Protein AF-A0A1G2WD86-F1 (afdb_monomer_lite)

Radius of gyration: 29.24 Å; chains: 1; bounding box: 60×51×80 Å

pLDDT: mean 79.03, std 11.15, range [39.75, 96.56]

Foldseek 3Di:
DDDDDDDDDPVVVVVLQVVQVVQVGNVSVVVVVVPVVCDPVPPDPDDDDPPDDDDDDDDDPVRQVVLCVLCVVLVHDSVVSVVQLVCCVPPVDFDHRPVLVVLVVVLVVVVVVLVVLVVVLVVVVVVCVVVVDDDPVSVVVVVVSVVVNVVSVVSNVVSVVVSVVSSPDD

Structure (mmCIF, N/CA/C/O backbone):
data_AF-A0A1G2WD86-F1
#
_entry.id   AF-A0A1G2WD86-F1
#
loop_
_atom_site.group_PDB
_atom_site.id
_atom_site.type_symbol
_atom_site.label_atom_id
_atom_site.label_alt_id
_atom_site.label_comp_id
_atom_site.label_asym_id
_atom_site.label_entity_id
_atom_site.label_seq_id
_atom_site.pdbx_PDB_ins_code
_atom_site.Cartn_x
_atom_site.Cartn_y
_atom_site.Cartn_z
_atom_site.occupancy
_atom_site.B_iso_or_equiv
_atom_site.auth_seq_id
_atom_site.auth_comp_id
_atom_site.auth_asym_id
_atom_site.auth_atom_id
_atom_site.pdbx_PDB_model_num
ATOM 1 N N . MET A 1 1 ? 31.170 15.178 -8.018 1.00 55.28 1 MET A N 1
ATOM 2 C CA . MET A 1 1 ? 30.499 16.056 -9.007 1.00 55.28 1 MET A CA 1
ATOM 3 C C . MET A 1 1 ? 29.213 15.385 -9.466 1.00 55.28 1 MET A C 1
ATOM 5 O O . MET A 1 1 ? 29.258 14.202 -9.774 1.00 55.28 1 MET A O 1
ATOM 9 N N . ALA A 1 2 ? 28.084 16.097 -9.487 1.00 65.31 2 ALA A N 1
ATOM 10 C CA . ALA A 1 2 ? 26.829 15.572 -10.033 1.00 65.31 2 ALA A CA 1
ATOM 11 C C . ALA A 1 2 ? 26.858 15.594 -11.573 1.00 65.31 2 ALA A C 1
ATOM 13 O O . ALA A 1 2 ? 27.393 16.532 -12.167 1.00 65.31 2 ALA A O 1
ATOM 14 N N . ARG A 1 3 ? 26.292 14.567 -12.219 1.00 75.38 3 ARG A N 1
ATOM 15 C CA . ARG A 1 3 ? 26.194 14.465 -13.683 1.00 75.38 3 ARG A CA 1
ATOM 16 C C . ARG A 1 3 ? 24.744 14.656 -14.111 1.00 75.38 3 ARG A C 1
ATOM 18 O O . ARG A 1 3 ? 23.893 13.842 -13.773 1.00 75.38 3 ARG A O 1
ATOM 25 N N . PHE A 1 4 ? 24.493 15.692 -14.901 1.00 70.56 4 PHE A N 1
ATOM 26 C CA . PHE A 1 4 ? 23.205 15.936 -15.545 1.00 70.56 4 PHE A CA 1
ATOM 27 C C . PHE A 1 4 ? 23.300 15.535 -17.021 1.00 70.56 4 PHE A C 1
ATOM 29 O O . PHE A 1 4 ? 24.261 15.894 -17.699 1.00 70.56 4 PHE A O 1
ATOM 36 N N . SER A 1 5 ? 22.324 14.773 -17.518 1.00 81.50 5 SER A N 1
ATOM 37 C CA . SER A 1 5 ? 22.189 14.443 -18.942 1.00 81.50 5 SER A CA 1
ATOM 38 C C . SER A 1 5 ? 20.806 14.852 -19.424 1.00 81.50 5 SER A C 1
ATOM 40 O O . SER A 1 5 ? 19.809 14.418 -18.848 1.00 81.50 5 SER A O 1
ATOM 42 N N . VAL A 1 6 ? 20.751 15.653 -20.483 1.00 82.75 6 VAL A N 1
ATOM 43 C CA . VAL A 1 6 ? 19.510 16.143 -21.089 1.00 82.75 6 VAL A CA 1
ATOM 44 C C . VAL A 1 6 ? 19.519 15.758 -22.564 1.00 82.75 6 VAL A C 1
ATOM 46 O O . VAL A 1 6 ? 20.570 15.794 -23.202 1.00 82.75 6 VAL A O 1
ATOM 49 N N . ARG A 1 7 ? 18.359 15.361 -23.096 1.00 87.06 7 ARG A N 1
ATOM 50 C CA . ARG A 1 7 ? 18.154 15.192 -24.538 1.00 87.06 7 ARG A CA 1
ATOM 51 C C . ARG A 1 7 ? 17.452 16.428 -25.071 1.00 87.06 7 ARG A C 1
ATOM 53 O O . ARG A 1 7 ? 16.434 16.832 -24.516 1.00 87.06 7 ARG A O 1
ATOM 60 N N . ILE A 1 8 ? 18.001 16.995 -26.132 1.00 88.25 8 ILE A N 1
ATOM 61 C CA . ILE A 1 8 ? 17.428 18.127 -26.853 1.00 88.25 8 ILE A CA 1
ATOM 62 C C . ILE A 1 8 ? 17.380 17.789 -28.346 1.00 88.25 8 ILE A C 1
ATOM 64 O O . ILE A 1 8 ? 18.202 16.986 -28.788 1.00 88.25 8 ILE A O 1
ATOM 68 N N . PRO A 1 9 ? 16.435 18.361 -29.110 1.00 93.31 9 PRO A N 1
ATOM 69 C CA . PRO A 1 9 ? 16.414 18.222 -30.563 1.00 93.31 9 PRO A CA 1
ATOM 70 C C . PRO A 1 9 ? 17.714 18.726 -31.205 1.00 93.31 9 PRO A C 1
ATOM 72 O O . PRO A 1 9 ? 18.301 19.699 -30.724 1.00 93.31 9 PRO A O 1
ATOM 75 N N . ASP A 1 10 ? 18.127 18.109 -32.312 1.00 87.50 10 ASP A N 1
ATOM 76 C CA . ASP A 1 10 ? 19.411 18.395 -32.974 1.00 87.50 10 ASP A CA 1
ATOM 77 C C . ASP A 1 10 ? 19.534 19.854 -33.434 1.00 87.50 10 ASP A C 1
ATOM 79 O O . ASP A 1 10 ? 20.593 20.466 -33.311 1.00 87.50 10 ASP A O 1
ATOM 83 N N . GLU A 1 11 ? 18.431 20.459 -33.881 1.00 91.56 11 GLU A N 1
ATOM 84 C CA . GLU A 1 11 ? 18.387 21.875 -34.259 1.00 91.56 11 GLU A CA 1
ATOM 85 C C . GLU A 1 11 ? 18.701 22.799 -33.070 1.00 91.56 11 GLU A C 1
ATOM 87 O O . GLU A 1 11 ? 19.432 23.787 -33.192 1.00 91.56 11 GLU A O 1
ATOM 92 N N . LEU A 1 12 ? 18.195 22.452 -31.882 1.00 89.75 12 LEU A N 1
ATOM 93 C CA . LEU A 1 12 ? 18.477 23.198 -30.661 1.00 89.75 12 LEU A CA 1
ATOM 94 C C . LEU A 1 12 ? 19.925 22.984 -30.206 1.00 89.75 12 LEU A C 1
ATOM 96 O O . LEU A 1 12 ? 20.554 23.934 -29.740 1.00 89.75 12 LEU A O 1
ATOM 100 N N . ALA A 1 13 ? 20.466 21.775 -30.381 1.00 90.19 13 ALA A N 1
ATOM 101 C CA . ALA A 1 13 ? 21.875 21.498 -30.121 1.00 90.19 13 ALA A CA 1
ATOM 102 C C . ALA A 1 13 ? 22.782 22.347 -31.028 1.00 90.19 13 ALA A C 1
ATOM 104 O O . ALA A 1 13 ? 23.654 23.045 -30.520 1.00 90.19 13 ALA A O 1
ATOM 105 N N . ALA A 1 14 ? 22.508 22.404 -32.334 1.00 90.12 14 ALA A N 1
ATOM 106 C CA . ALA A 1 14 ? 23.294 23.196 -33.281 1.00 90.12 14 ALA A CA 1
ATOM 107 C C . ALA A 1 14 ? 23.311 24.696 -32.930 1.00 90.12 14 ALA A C 1
ATOM 109 O O . ALA A 1 14 ? 24.367 25.335 -32.926 1.00 90.12 14 ALA A O 1
ATOM 110 N N . ARG A 1 15 ? 22.153 25.261 -32.560 1.00 90.69 15 ARG A N 1
ATOM 111 C CA . ARG A 1 15 ? 22.060 26.652 -32.078 1.00 90.69 15 ARG A CA 1
ATOM 112 C C . ARG A 1 15 ? 22.837 26.869 -30.781 1.00 90.69 15 ARG A C 1
ATOM 114 O O . ARG A 1 15 ? 23.483 27.905 -30.615 1.00 90.69 15 ARG A O 1
ATOM 121 N N . PHE A 1 16 ? 22.774 25.905 -29.865 1.00 90.06 16 PHE A N 1
ATOM 122 C CA . PHE A 1 16 ? 23.516 25.955 -28.609 1.00 90.06 16 PHE A CA 1
ATOM 123 C C . PHE A 1 16 ? 25.029 25.926 -28.846 1.00 90.06 16 PHE A C 1
ATOM 125 O O . PHE A 1 16 ? 25.774 26.634 -28.174 1.00 90.06 16 PHE A O 1
ATOM 132 N N . ASP A 1 17 ? 25.483 25.170 -29.839 1.00 88.31 17 ASP A N 1
ATOM 133 C CA . ASP A 1 17 ? 26.899 25.026 -30.171 1.00 88.31 17 ASP A CA 1
ATOM 134 C C . ASP A 1 17 ? 27.483 26.295 -30.769 1.00 88.31 17 ASP A C 1
ATOM 136 O O . ASP A 1 17 ? 28.576 26.712 -30.380 1.00 88.31 17 ASP A O 1
ATOM 140 N N . ALA A 1 18 ? 26.717 26.950 -31.644 1.00 88.19 18 ALA A N 1
ATOM 141 C CA . ALA A 1 18 ? 27.062 28.262 -32.172 1.00 88.19 18 ALA A CA 1
ATOM 142 C C . ALA A 1 18 ? 27.213 29.296 -31.041 1.00 88.19 18 ALA A C 1
ATOM 144 O O . ALA A 1 18 ? 28.204 30.025 -30.994 1.00 88.19 18 ALA A O 1
ATOM 145 N N . ALA A 1 19 ? 26.286 29.309 -30.077 1.00 84.62 19 ALA A N 1
ATOM 146 C CA . ALA A 1 19 ? 26.370 30.185 -28.905 1.00 84.62 19 ALA A CA 1
ATOM 147 C C . ALA A 1 19 ? 27.539 29.816 -27.969 1.00 84.62 19 ALA A C 1
ATOM 149 O O . ALA A 1 19 ? 28.171 30.684 -27.365 1.00 84.62 19 ALA A O 1
AT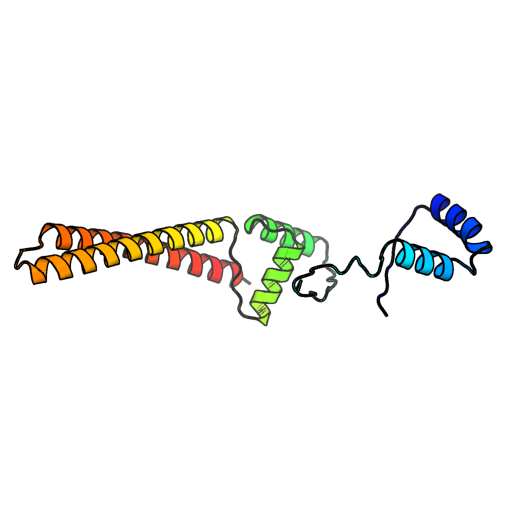OM 150 N N . ALA A 1 20 ? 27.855 28.525 -27.858 1.00 86.81 20 ALA A N 1
ATOM 151 C CA . ALA A 1 20 ? 28.924 28.024 -27.005 1.00 86.81 20 ALA A CA 1
ATOM 152 C C . ALA A 1 20 ? 30.330 28.298 -27.561 1.00 86.81 20 ALA A C 1
ATOM 154 O O . ALA A 1 20 ? 31.284 28.351 -26.778 1.00 86.81 20 ALA A O 1
ATOM 155 N N . GLY A 1 21 ? 30.465 28.505 -28.876 1.00 79.94 21 GLY A N 1
ATOM 156 C CA . GLY A 1 21 ? 31.731 28.847 -29.531 1.00 79.94 21 GLY A CA 1
ATOM 157 C C . GLY A 1 21 ? 32.391 30.099 -28.944 1.00 79.94 21 GLY A C 1
ATOM 158 O O . GLY A 1 21 ? 33.599 30.107 -28.727 1.00 79.94 21 GLY A O 1
ATOM 159 N N . GLY A 1 22 ? 31.597 31.110 -28.573 1.00 77.81 22 GLY A N 1
ATOM 160 C CA . GLY A 1 22 ? 32.084 32.333 -27.917 1.00 77.81 22 GLY A CA 1
ATOM 161 C C . GLY A 1 22 ? 32.257 32.230 -26.395 1.00 77.81 22 GLY A C 1
ATOM 162 O O . GLY A 1 22 ? 32.746 33.166 -25.769 1.00 77.81 22 GLY A O 1
ATOM 163 N N . ALA A 1 23 ? 31.857 31.113 -25.781 1.00 73.94 23 ALA A N 1
ATOM 164 C CA . ALA A 1 23 ? 31.769 30.952 -24.325 1.00 73.94 23 ALA A CA 1
ATOM 165 C C . ALA A 1 23 ? 32.733 29.893 -23.755 1.00 73.94 23 ALA A C 1
ATOM 167 O O . ALA A 1 23 ? 32.571 29.466 -22.611 1.00 73.94 23 ALA A O 1
ATOM 168 N N . GLY A 1 24 ? 33.721 29.445 -24.540 1.00 80.50 24 GLY A N 1
ATOM 169 C CA . GLY A 1 24 ? 34.670 28.402 -24.127 1.00 80.50 24 GLY A CA 1
ATOM 170 C C . GLY A 1 24 ? 34.128 26.972 -24.262 1.00 80.50 24 GLY A C 1
ATOM 171 O O . GLY A 1 24 ? 34.601 26.061 -23.579 1.00 80.50 24 GLY A O 1
ATOM 172 N N . GLY A 1 25 ? 33.128 26.766 -25.126 1.00 87.75 25 GLY A N 1
ATOM 173 C CA . GLY A 1 25 ? 32.559 25.461 -25.463 1.00 87.75 25 GLY A CA 1
ATOM 174 C C . GLY A 1 25 ? 31.312 25.078 -24.656 1.00 87.75 25 GLY A C 1
ATOM 175 O O . GLY A 1 25 ? 30.952 25.707 -23.659 1.00 87.75 25 GLY A O 1
ATOM 176 N N . ARG A 1 26 ? 30.636 24.004 -25.098 1.00 86.56 26 ARG A N 1
ATOM 177 C CA . ARG A 1 26 ? 29.320 23.563 -24.581 1.00 86.56 26 ARG A CA 1
ATOM 178 C C . ARG A 1 26 ? 29.290 23.463 -23.054 1.00 86.56 26 ARG A C 1
ATOM 180 O O . ARG A 1 26 ? 28.419 24.027 -22.401 1.00 86.56 26 ARG A O 1
ATOM 187 N N . SER A 1 27 ? 30.270 22.777 -22.470 1.00 84.50 27 SER A N 1
ATOM 188 C CA . SER A 1 27 ? 30.339 22.533 -21.024 1.00 84.50 27 SER A CA 1
ATOM 189 C C . SER A 1 27 ? 30.585 23.802 -20.206 1.00 84.50 27 SER A C 1
ATOM 191 O O . SER A 1 27 ? 30.155 23.882 -19.055 1.00 84.50 27 SER A O 1
ATOM 193 N N . ALA A 1 28 ? 31.283 24.797 -20.760 1.00 85.94 28 ALA A N 1
ATOM 194 C CA . ALA A 1 28 ? 31.476 26.083 -20.095 1.00 85.94 28 ALA A CA 1
ATOM 195 C C . ALA A 1 28 ? 30.164 26.878 -20.069 1.00 85.94 28 ALA A C 1
ATOM 197 O O . ALA A 1 28 ? 29.759 27.340 -19.000 1.00 85.94 28 ALA A O 1
ATOM 198 N N . LEU A 1 29 ? 29.450 26.918 -21.198 1.00 89.19 29 LEU A N 1
ATOM 199 C CA . LEU A 1 29 ? 28.147 27.573 -21.296 1.00 89.19 29 LEU A CA 1
ATOM 200 C C . LEU A 1 29 ? 27.090 26.902 -20.403 1.00 89.19 29 LEU A C 1
ATOM 202 O O . LEU A 1 29 ? 26.405 27.593 -19.655 1.00 89.19 29 LEU A O 1
ATOM 206 N N . VAL A 1 30 ? 27.009 25.565 -20.388 1.00 88.62 30 VAL A N 1
ATOM 207 C CA . VAL A 1 30 ? 26.083 24.827 -19.503 1.00 88.62 30 VAL A CA 1
ATOM 208 C C . VAL A 1 30 ? 26.373 25.114 -18.029 1.00 88.62 30 VAL A C 1
ATOM 210 O O . VAL A 1 30 ? 25.450 25.368 -17.262 1.00 88.62 30 VAL A O 1
ATOM 213 N N . ARG A 1 31 ? 27.646 25.117 -17.611 1.00 86.88 31 ARG A N 1
ATOM 214 C CA . ARG A 1 31 ? 28.002 25.429 -16.215 1.00 86.88 31 ARG A CA 1
ATOM 215 C C . ARG A 1 31 ? 27.639 26.859 -15.828 1.00 86.88 31 ARG A C 1
ATOM 217 O O . ARG A 1 31 ? 27.234 27.077 -14.690 1.00 86.88 31 ARG A O 1
ATOM 224 N N . ARG A 1 32 ? 27.778 27.811 -16.754 1.00 86.31 32 ARG A N 1
ATOM 225 C CA . ARG A 1 32 ? 27.358 29.199 -16.545 1.00 86.31 32 ARG A CA 1
ATOM 226 C C . ARG A 1 32 ? 25.840 29.299 -16.398 1.00 86.31 32 ARG A C 1
ATOM 228 O O . ARG A 1 32 ? 25.386 29.826 -15.398 1.00 86.31 32 ARG A O 1
ATOM 235 N N . LEU A 1 33 ? 25.077 28.695 -17.309 1.00 89.06 33 LEU A N 1
ATOM 236 C CA . LEU A 1 33 ? 23.611 28.679 -17.234 1.00 89.06 33 LEU A CA 1
ATOM 237 C C . LEU A 1 33 ? 23.100 28.036 -15.941 1.00 89.06 33 LEU A C 1
ATOM 239 O O . LEU A 1 33 ? 22.177 28.556 -15.327 1.00 89.06 33 LEU A O 1
ATOM 243 N N . ILE A 1 34 ? 23.717 26.933 -15.501 1.00 86.81 34 ILE A N 1
ATOM 244 C CA . ILE A 1 34 ? 23.365 26.287 -14.229 1.00 86.81 34 ILE A CA 1
ATOM 245 C C . ILE A 1 34 ? 23.647 27.221 -13.047 1.00 86.81 34 ILE A C 1
ATOM 247 O O . ILE A 1 34 ? 22.832 27.288 -12.137 1.00 86.81 34 ILE A O 1
ATOM 251 N N . ARG A 1 35 ? 24.771 27.947 -13.055 1.00 85.19 35 ARG A N 1
ATOM 252 C CA . ARG A 1 35 ? 25.107 28.914 -11.999 1.00 85.19 35 ARG A CA 1
ATOM 253 C C . ARG A 1 35 ? 24.122 30.081 -11.967 1.00 85.19 35 ARG A C 1
ATOM 255 O O . ARG A 1 35 ? 23.663 30.446 -10.894 1.00 85.19 35 ARG A O 1
ATOM 262 N N . ASP A 1 36 ? 23.786 30.624 -13.132 1.00 85.12 36 ASP A N 1
ATOM 263 C CA . ASP A 1 36 ? 22.880 31.768 -13.253 1.00 85.12 36 ASP A CA 1
ATOM 264 C C . ASP A 1 36 ? 21.445 31.383 -12.839 1.00 85.12 36 ASP A C 1
ATOM 266 O O . ASP A 1 36 ? 20.741 32.173 -12.215 1.00 85.12 36 ASP A O 1
ATOM 270 N N . ALA A 1 37 ? 21.024 30.147 -13.132 1.00 83.44 37 ALA A N 1
ATOM 271 C CA . ALA A 1 37 ? 19.709 29.621 -12.766 1.00 83.44 37 ALA A CA 1
ATOM 272 C C . ALA A 1 37 ? 19.616 29.085 -11.322 1.00 83.44 37 ALA A C 1
ATOM 274 O O . ALA A 1 37 ? 18.510 28.889 -10.820 1.00 83.44 37 ALA A O 1
ATOM 275 N N . ALA A 1 38 ? 20.748 28.831 -10.658 1.00 79.88 38 ALA A N 1
ATOM 276 C CA . ALA A 1 38 ? 20.816 28.342 -9.282 1.00 79.88 38 ALA A CA 1
ATOM 277 C C . ALA A 1 38 ? 21.575 29.346 -8.394 1.00 79.88 38 ALA A C 1
ATOM 279 O O . ALA A 1 38 ? 22.705 29.063 -7.979 1.00 79.88 38 ALA A O 1
ATOM 280 N N . PRO A 1 39 ? 20.984 30.526 -8.112 1.00 74.06 39 PRO A N 1
ATOM 281 C CA . PRO A 1 39 ? 21.606 31.507 -7.236 1.00 74.06 39 PRO A CA 1
ATOM 282 C C . PRO A 1 39 ? 21.803 30.912 -5.840 1.00 74.06 39 PRO A C 1
ATOM 284 O O . PRO A 1 39 ? 21.045 30.055 -5.395 1.00 74.06 39 PRO A O 1
ATOM 287 N N . GLU A 1 40 ? 22.804 31.393 -5.113 1.00 65.00 40 GLU A N 1
ATOM 288 C CA . GLU A 1 40 ? 23.183 30.852 -3.799 1.00 65.00 40 GLU A CA 1
ATOM 289 C C . GLU A 1 40 ? 22.081 31.022 -2.730 1.00 65.00 40 GLU A C 1
ATOM 291 O O . GLU A 1 40 ? 22.046 30.306 -1.728 1.00 65.00 40 GLU A O 1
ATOM 296 N N . SER A 1 41 ? 21.127 31.923 -2.991 1.00 61.47 41 SER A N 1
ATOM 297 C CA . SER A 1 41 ? 19.888 32.112 -2.233 1.00 61.47 41 SER A CA 1
ATOM 298 C C . SER A 1 41 ? 18.831 31.027 -2.477 1.00 61.47 41 SER A C 1
ATOM 300 O O . SER A 1 41 ? 17.935 30.865 -1.653 1.00 61.47 41 SER A O 1
ATOM 302 N N . ALA A 1 42 ? 18.938 30.240 -3.552 1.00 60.78 42 ALA A N 1
ATOM 303 C CA . ALA A 1 42 ? 18.062 29.109 -3.864 1.00 60.78 42 ALA A CA 1
ATOM 304 C C . ALA A 1 42 ? 18.468 27.837 -3.098 1.00 60.78 42 ALA A C 1
ATOM 306 O O . ALA A 1 42 ? 18.486 26.732 -3.651 1.00 60.78 42 ALA A O 1
ATOM 307 N N . LYS A 1 43 ? 18.797 27.969 -1.806 1.00 54.31 43 LYS A N 1
ATOM 308 C CA . LYS A 1 43 ? 18.855 26.806 -0.918 1.00 54.31 43 LYS A CA 1
ATOM 309 C C . LYS A 1 43 ? 17.449 26.232 -0.832 1.00 54.31 43 LYS A C 1
ATOM 311 O O . LYS A 1 43 ? 16.577 26.798 -0.183 1.00 54.31 43 LYS A O 1
ATOM 316 N N . ALA A 1 44 ? 17.233 25.109 -1.505 1.00 53.53 44 ALA A N 1
ATOM 317 C CA . A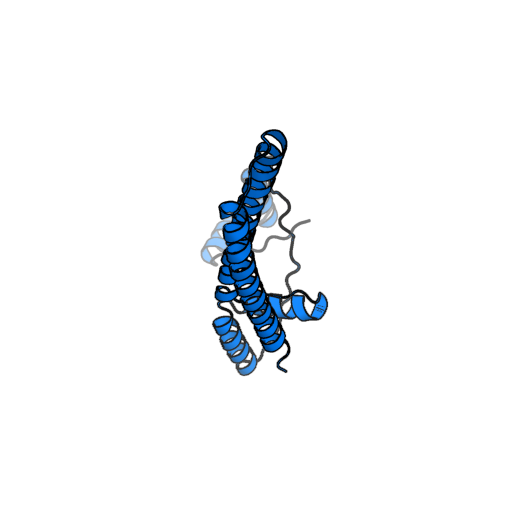LA A 1 44 ? 16.039 24.321 -1.292 1.00 53.53 44 ALA A CA 1
ATOM 318 C C . ALA A 1 44 ? 15.983 23.927 0.190 1.00 53.53 44 ALA A C 1
ATOM 320 O O . ALA A 1 44 ? 16.917 23.308 0.706 1.00 53.53 44 ALA A O 1
ATOM 321 N N . GLU A 1 45 ? 14.864 24.213 0.854 1.00 49.72 45 GLU A N 1
ATOM 322 C CA . GLU A 1 45 ? 14.419 23.448 2.020 1.00 49.72 45 GLU A CA 1
ATOM 323 C C . GLU A 1 45 ? 14.031 22.038 1.550 1.00 49.72 45 GLU A C 1
ATOM 325 O O . GLU A 1 45 ? 12.881 21.608 1.585 1.00 49.72 45 GLU A O 1
ATOM 330 N N . SER A 1 46 ? 14.994 21.300 1.007 1.00 48.16 46 SER A N 1
ATOM 331 C CA . SER A 1 46 ? 14.811 19.901 0.673 1.00 48.16 46 SER A CA 1
ATOM 332 C C . SER A 1 46 ? 15.009 19.111 1.955 1.00 48.16 46 SER A C 1
ATOM 334 O O . SER A 1 46 ? 16.127 18.718 2.293 1.00 48.16 46 SER A O 1
ATOM 336 N N . GLY A 1 47 ? 13.905 18.876 2.668 1.00 47.66 47 GLY A N 1
ATOM 337 C CA . GLY A 1 47 ? 13.821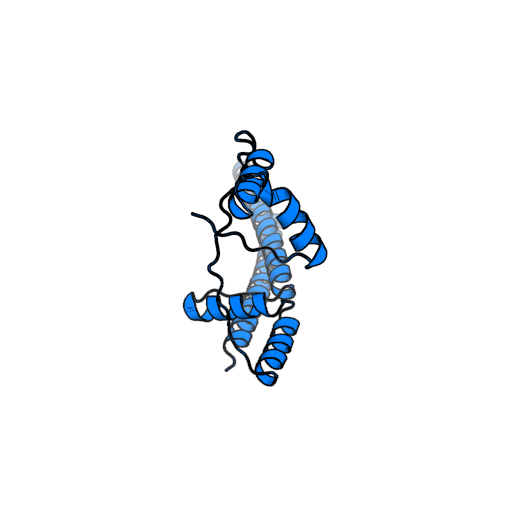 17.753 3.595 1.00 47.66 47 GLY A CA 1
ATOM 338 C C . GLY A 1 47 ? 14.303 16.474 2.893 1.00 47.66 47 GLY A C 1
ATOM 339 O O . GLY A 1 47 ? 14.199 16.374 1.665 1.00 47.66 47 GLY A O 1
ATOM 340 N N . PRO A 1 48 ? 14.878 15.509 3.626 1.00 39.75 48 PRO A N 1
ATOM 341 C CA . PRO A 1 48 ? 15.557 14.369 3.030 1.00 39.75 48 PRO A CA 1
ATOM 342 C C . PRO A 1 48 ? 14.578 13.557 2.177 1.00 39.75 48 PRO A C 1
ATOM 344 O O . PRO A 1 48 ? 13.798 12.756 2.688 1.00 39.75 48 PRO A O 1
ATOM 347 N N . GLN A 1 49 ? 14.625 13.736 0.855 1.00 49.75 49 GLN A N 1
ATOM 348 C CA . GLN A 1 49 ? 14.134 12.710 -0.049 1.00 49.75 49 GLN A CA 1
ATOM 349 C C . GLN A 1 49 ? 15.133 11.560 0.051 1.00 49.75 49 GLN A C 1
ATOM 351 O O . GLN A 1 49 ? 16.319 11.778 -0.216 1.00 49.75 49 GLN A O 1
ATOM 356 N N . PRO A 1 50 ? 14.714 10.346 0.443 1.00 50.41 50 PRO A N 1
ATOM 357 C CA . PRO A 1 50 ? 15.611 9.211 0.384 1.00 50.41 50 PRO A CA 1
ATOM 358 C C . PRO A 1 50 ? 16.006 9.035 -1.082 1.00 50.41 50 PRO A C 1
ATOM 360 O O . PRO A 1 50 ? 15.171 8.710 -1.928 1.00 50.41 50 PRO A O 1
ATOM 363 N N . ALA A 1 51 ? 17.273 9.307 -1.390 1.00 55.28 51 ALA A N 1
ATOM 364 C CA . ALA A 1 51 ? 17.846 9.077 -2.703 1.00 55.28 51 ALA A CA 1
ATOM 365 C C . ALA A 1 51 ? 17.868 7.563 -2.946 1.00 55.28 51 ALA A C 1
ATOM 367 O O . ALA A 1 51 ? 18.828 6.870 -2.619 1.00 55.28 51 ALA A O 1
ATOM 368 N N . GLY A 1 52 ? 16.759 7.028 -3.455 1.00 64.50 52 GLY A N 1
ATOM 369 C CA . GLY A 1 52 ? 16.661 5.626 -3.826 1.00 64.50 52 GLY A CA 1
ATOM 370 C C . GLY A 1 52 ? 17.630 5.325 -4.966 1.00 64.50 52 GLY A C 1
ATOM 371 O O . GLY A 1 52 ? 17.620 6.003 -5.996 1.00 64.50 52 GLY A O 1
ATOM 372 N N . LEU A 1 53 ? 18.462 4.299 -4.793 1.00 78.19 53 LEU A N 1
ATOM 373 C CA . LEU A 1 53 ? 19.281 3.747 -5.871 1.00 78.19 53 LEU A CA 1
ATOM 374 C C . LEU A 1 53 ? 18.359 3.204 -6.973 1.00 78.19 53 LEU A C 1
ATOM 376 O O . LEU A 1 53 ? 17.398 2.486 -6.698 1.00 78.19 53 LEU A O 1
ATOM 380 N N . ARG A 1 54 ? 18.638 3.561 -8.232 1.00 81.94 54 ARG A N 1
ATOM 381 C CA . ARG A 1 54 ? 17.883 3.066 -9.391 1.00 81.94 54 ARG A CA 1
ATOM 382 C C . ARG A 1 54 ? 18.524 1.784 -9.911 1.00 81.94 54 ARG A C 1
ATOM 384 O O . ARG A 1 54 ? 19.686 1.803 -10.304 1.00 81.94 54 ARG A O 1
ATOM 391 N N . ALA A 1 55 ? 17.746 0.708 -9.968 1.00 82.06 55 ALA A N 1
ATOM 392 C CA . ALA A 1 55 ? 18.116 -0.534 -10.637 1.00 82.06 55 ALA A CA 1
ATOM 393 C C . ALA A 1 55 ? 17.364 -0.650 -11.971 1.00 82.06 55 ALA A C 1
ATOM 395 O O . ALA A 1 55 ? 16.169 -0.359 -12.040 1.00 82.06 55 ALA A O 1
ATOM 396 N N . MET A 1 56 ? 18.061 -1.066 -13.030 1.00 89.38 56 MET A N 1
ATOM 397 C CA . MET A 1 56 ? 17.449 -1.402 -14.316 1.00 89.38 56 MET A CA 1
ATOM 398 C C . MET A 1 56 ? 17.347 -2.922 -14.418 1.00 89.38 56 MET A C 1
ATOM 400 O O . MET A 1 56 ? 18.361 -3.610 -14.339 1.00 89.38 56 MET A O 1
ATOM 404 N N . VAL A 1 57 ? 16.130 -3.431 -14.594 1.00 87.94 57 VAL A N 1
ATOM 405 C CA . VAL A 1 57 ? 15.852 -4.864 -14.752 1.00 87.94 57 VAL A CA 1
ATOM 406 C C . VAL A 1 57 ? 15.459 -5.120 -16.202 1.00 87.94 57 VAL A C 1
ATOM 408 O O . VAL A 1 57 ? 14.700 -4.341 -16.782 1.00 87.94 57 VAL A O 1
ATOM 411 N N . ARG A 1 58 ? 15.991 -6.190 -16.797 1.00 92.69 58 ARG A N 1
ATOM 412 C CA . ARG A 1 58 ? 15.561 -6.673 -18.113 1.00 92.69 58 ARG A CA 1
ATOM 413 C C . ARG A 1 58 ? 14.541 -7.780 -17.907 1.00 92.69 58 ARG A C 1
ATOM 415 O O . ARG A 1 58 ? 14.831 -8.727 -17.190 1.00 92.69 58 ARG A O 1
ATOM 422 N N . LEU A 1 59 ? 13.386 -7.623 -18.536 1.00 92.31 59 LEU A N 1
ATOM 423 C CA . LEU A 1 59 ? 12.309 -8.602 -18.562 1.00 92.31 59 LEU A CA 1
ATOM 424 C C . LEU A 1 59 ? 12.028 -8.948 -20.023 1.00 92.31 59 LEU A C 1
ATOM 426 O O . LEU A 1 59 ? 12.108 -8.079 -20.900 1.00 92.31 59 LEU A O 1
ATOM 430 N N . THR A 1 60 ? 11.699 -10.203 -20.278 1.00 96.56 60 THR A N 1
ATOM 431 C CA . THR A 1 60 ? 11.058 -10.637 -21.519 1.00 96.56 60 THR A CA 1
ATOM 432 C C . THR A 1 60 ? 9.660 -10.020 -21.634 1.00 96.56 60 THR A C 1
ATOM 434 O O . THR A 1 60 ? 9.105 -9.498 -20.665 1.00 96.56 60 THR A O 1
ATOM 437 N N . ALA A 1 61 ? 9.065 -10.073 -22.829 1.00 93.94 61 ALA A N 1
ATOM 438 C CA . ALA A 1 61 ? 7.714 -9.552 -23.042 1.00 93.94 61 ALA A CA 1
ATOM 439 C C . ALA A 1 61 ? 6.672 -10.261 -22.155 1.00 93.94 61 ALA A C 1
ATOM 441 O O . ALA A 1 61 ? 5.852 -9.591 -21.535 1.00 93.94 61 ALA A O 1
ATOM 442 N N . ALA A 1 62 ? 6.766 -11.590 -22.033 1.00 94.44 62 ALA A N 1
ATOM 443 C CA . ALA A 1 62 ? 5.858 -12.391 -21.213 1.00 94.44 62 ALA A CA 1
ATOM 444 C C . ALA A 1 62 ? 5.983 -12.068 -19.713 1.00 94.44 62 ALA A C 1
ATOM 446 O O . ALA A 1 62 ? 4.980 -11.925 -19.017 1.00 94.44 62 ALA A O 1
ATOM 447 N N . GLU A 1 63 ? 7.209 -11.887 -19.209 1.00 94.12 63 GLU A N 1
ATOM 448 C CA . GLU A 1 63 ? 7.429 -11.464 -17.820 1.00 94.12 63 GLU A CA 1
ATOM 449 C C . GLU A 1 63 ? 6.880 -10.056 -17.572 1.00 94.12 63 GLU A C 1
ATOM 451 O O . GLU A 1 63 ? 6.242 -9.814 -16.551 1.00 94.12 63 GLU A O 1
ATOM 456 N N . ALA A 1 64 ? 7.101 -9.121 -18.502 1.00 93.75 64 ALA A N 1
ATOM 457 C CA . ALA A 1 64 ? 6.602 -7.756 -18.368 1.00 93.75 64 ALA A CA 1
ATOM 458 C C . ALA A 1 64 ? 5.066 -7.703 -18.331 1.00 93.75 64 ALA A C 1
ATOM 460 O O . ALA A 1 64 ? 4.514 -6.975 -17.506 1.00 93.75 64 ALA A O 1
ATOM 461 N N . GLU A 1 65 ? 4.396 -8.497 -19.170 1.00 95.38 65 GLU A N 1
ATOM 462 C CA . GLU A 1 65 ? 2.936 -8.634 -19.174 1.00 95.38 65 GLU A CA 1
ATOM 463 C C . GLU A 1 65 ? 2.423 -9.219 -17.854 1.00 95.38 65 GLU A C 1
ATOM 465 O O . GLU A 1 65 ? 1.496 -8.676 -17.252 1.00 95.38 65 GLU A O 1
ATOM 470 N N . ARG A 1 66 ? 3.071 -10.273 -17.341 1.00 94.56 66 ARG A N 1
ATOM 471 C CA . ARG A 1 66 ? 2.694 -10.854 -16.048 1.00 94.56 66 ARG A CA 1
ATOM 472 C C . ARG A 1 66 ? 2.833 -9.847 -14.911 1.00 94.56 66 ARG A C 1
ATOM 474 O O . ARG A 1 66 ? 1.921 -9.720 -14.101 1.00 94.56 66 ARG A O 1
ATOM 481 N N . VAL A 1 67 ? 3.930 -9.091 -14.879 1.00 94.31 67 VAL A N 1
ATOM 482 C CA . VAL A 1 67 ? 4.126 -8.038 -13.871 1.00 94.31 67 VAL A CA 1
ATOM 483 C C . VAL A 1 67 ? 3.062 -6.947 -13.992 1.00 94.31 67 VAL A C 1
ATOM 485 O O . VAL A 1 67 ? 2.633 -6.419 -12.970 1.00 94.3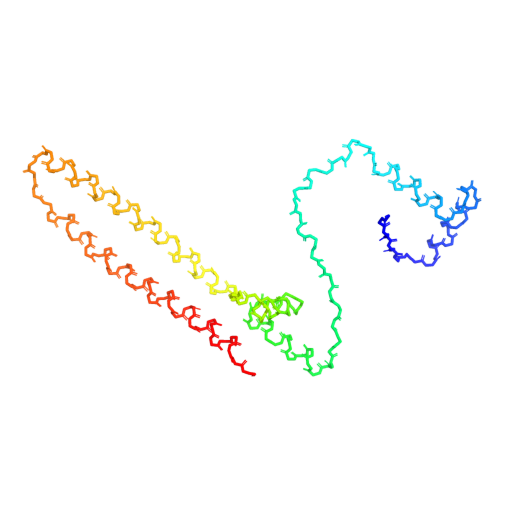1 67 VAL A O 1
ATOM 488 N N . ASP A 1 68 ? 2.624 -6.590 -15.200 1.00 95.00 68 ASP A N 1
ATOM 489 C CA . ASP A 1 68 ? 1.556 -5.599 -15.369 1.00 95.00 68 ASP A CA 1
ATOM 490 C C . ASP A 1 68 ? 0.218 -6.078 -14.809 1.00 95.00 68 ASP A C 1
ATOM 492 O O . ASP A 1 68 ? -0.480 -5.287 -14.172 1.00 95.00 68 ASP A O 1
ATOM 496 N N . ILE A 1 69 ? -0.117 -7.356 -15.001 1.00 94.88 69 ILE A N 1
ATOM 497 C CA . ILE A 1 69 ? -1.332 -7.965 -14.445 1.00 94.88 69 ILE A CA 1
ATOM 498 C C . ILE A 1 69 ? -1.294 -7.907 -12.913 1.00 94.88 69 ILE A C 1
ATOM 500 O O . ILE A 1 69 ? -2.209 -7.360 -12.299 1.00 94.88 69 ILE A O 1
ATOM 504 N N . GLU A 1 70 ? -0.212 -8.381 -12.291 1.00 93.25 70 GLU A N 1
ATOM 505 C CA . GLU A 1 70 ? -0.074 -8.370 -10.826 1.00 93.25 70 GLU A CA 1
ATOM 506 C C . GLU A 1 70 ? -0.020 -6.941 -10.258 1.00 93.25 70 GLU A C 1
ATOM 508 O O . GLU A 1 70 ? -0.584 -6.632 -9.203 1.00 93.25 70 GLU A O 1
ATOM 513 N N . ALA A 1 71 ? 0.626 -6.020 -10.978 1.00 92.31 71 ALA A N 1
ATOM 514 C CA . ALA A 1 71 ? 0.631 -4.611 -10.616 1.00 92.31 71 ALA A CA 1
ATOM 515 C C . ALA A 1 71 ? -0.785 -4.023 -10.654 1.00 92.31 71 ALA A C 1
ATOM 517 O O . ALA A 1 71 ? -1.152 -3.289 -9.734 1.00 92.31 71 ALA A O 1
ATOM 518 N N . ALA A 1 72 ? -1.587 -4.370 -11.663 1.00 91.38 72 ALA A N 1
ATOM 519 C CA . ALA A 1 72 ? -2.967 -3.918 -11.784 1.00 91.38 72 ALA A CA 1
ATOM 520 C C . ALA A 1 72 ? -3.858 -4.456 -10.655 1.00 91.38 72 ALA A C 1
ATOM 522 O O . ALA A 1 72 ? -4.612 -3.668 -10.080 1.00 91.38 72 ALA A O 1
ATOM 523 N N . VAL A 1 73 ? -3.719 -5.735 -10.278 1.00 89.31 73 VAL A N 1
ATOM 524 C CA . VAL A 1 73 ? -4.431 -6.338 -9.129 1.00 89.31 73 VAL A CA 1
ATOM 525 C C . VAL A 1 73 ? -4.172 -5.543 -7.846 1.00 89.31 73 VAL A C 1
ATOM 527 O O . VAL A 1 73 ? -5.102 -5.204 -7.118 1.00 89.31 73 VAL A O 1
ATOM 530 N N . MET A 1 74 ? -2.920 -5.140 -7.614 1.00 87.19 74 MET A N 1
ATOM 531 C CA . MET A 1 74 ? -2.534 -4.343 -6.442 1.00 87.19 74 MET A CA 1
ATOM 532 C C . MET A 1 74 ? -2.829 -2.836 -6.578 1.00 87.19 74 MET A C 1
ATOM 534 O O . MET A 1 74 ? -2.565 -2.062 -5.648 1.00 87.19 74 MET A O 1
ATOM 538 N N . GLY A 1 75 ? -3.343 -2.381 -7.726 1.00 89.06 75 GLY A N 1
ATOM 539 C CA . GLY A 1 75 ? -3.563 -0.962 -8.025 1.00 89.06 75 GLY A CA 1
ATOM 540 C C . GLY A 1 75 ? -2.265 -0.147 -8.116 1.00 89.06 75 GLY A C 1
ATOM 541 O O . GLY A 1 75 ? -2.236 1.039 -7.773 1.00 89.06 75 GLY A O 1
ATOM 542 N N . MET A 1 76 ? -1.170 -0.780 -8.533 1.00 90.88 76 MET A N 1
ATOM 543 C CA . MET A 1 76 ? 0.172 -0.211 -8.620 1.00 90.88 76 MET A CA 1
ATOM 544 C C . MET A 1 76 ? 0.637 -0.075 -10.073 1.00 90.88 76 MET A C 1
ATOM 546 O O . MET A 1 76 ? 0.174 -0.753 -10.982 1.00 90.88 76 MET A O 1
ATOM 550 N N . ARG A 1 77 ? 1.627 0.794 -10.300 1.00 90.06 77 ARG A N 1
ATOM 551 C CA . ARG A 1 77 ? 2.396 0.788 -11.553 1.00 90.06 77 ARG A CA 1
ATOM 552 C C . ARG A 1 77 ? 3.466 -0.302 -11.486 1.00 90.06 77 ARG A C 1
ATOM 554 O O . ARG A 1 77 ? 4.023 -0.525 -10.412 1.00 90.06 77 ARG A O 1
ATOM 561 N N . ARG A 1 78 ? 3.854 -0.865 -12.636 1.00 92.06 78 ARG A N 1
ATOM 562 C CA . ARG A 1 78 ? 4.916 -1.884 -12.779 1.00 92.06 78 ARG A CA 1
ATOM 563 C C . ARG A 1 78 ? 6.134 -1.649 -11.878 1.00 92.06 78 ARG A C 1
ATOM 565 O O . ARG A 1 78 ? 6.488 -2.492 -11.065 1.00 92.06 78 ARG A O 1
ATOM 572 N N . ALA A 1 79 ? 6.760 -0.473 -11.976 1.00 90.00 79 ALA A N 1
ATOM 573 C CA . ALA A 1 79 ? 7.959 -0.149 -11.196 1.00 90.00 79 ALA A CA 1
ATOM 574 C C . ALA A 1 79 ? 7.705 -0.128 -9.676 1.00 90.00 79 ALA A C 1
ATOM 576 O O . ALA A 1 79 ? 8.569 -0.523 -8.895 1.00 90.00 79 ALA A O 1
ATOM 577 N N . THR A 1 80 ? 6.521 0.321 -9.251 1.00 90.56 80 THR A N 1
ATOM 578 C CA . THR A 1 80 ? 6.118 0.345 -7.840 1.00 90.56 80 THR A CA 1
ATOM 579 C C . THR A 1 80 ? 5.894 -1.066 -7.310 1.00 90.56 80 THR A C 1
ATOM 581 O O . THR A 1 80 ? 6.350 -1.366 -6.208 1.00 90.56 80 THR A O 1
ATOM 584 N N . TRP A 1 81 ? 5.257 -1.927 -8.105 1.00 93.31 81 TRP A N 1
ATOM 585 C CA . TRP A 1 81 ? 5.043 -3.331 -7.767 1.00 93.31 81 TRP A CA 1
ATOM 586 C C . TRP A 1 81 ? 6.368 -4.098 -7.675 1.00 93.31 81 TRP A C 1
ATOM 588 O O . TRP A 1 81 ? 6.622 -4.751 -6.669 1.00 93.31 81 TRP A O 1
ATOM 598 N N . ILE A 1 82 ? 7.285 -3.915 -8.636 1.00 92.12 82 ILE A N 1
ATOM 599 C CA . ILE A 1 82 ? 8.630 -4.525 -8.585 1.00 92.12 82 ILE A CA 1
ATOM 600 C C . ILE A 1 82 ? 9.379 -4.077 -7.322 1.00 92.12 82 ILE A C 1
ATOM 602 O O . ILE A 1 82 ? 9.979 -4.889 -6.621 1.00 92.12 82 ILE A O 1
ATOM 606 N N . ALA A 1 83 ? 9.326 -2.787 -6.981 1.00 89.75 83 ALA A N 1
ATOM 607 C CA . ALA A 1 83 ? 9.944 -2.292 -5.754 1.00 89.75 83 ALA A CA 1
ATOM 608 C C . ALA A 1 83 ? 9.278 -2.857 -4.483 1.00 89.75 83 ALA A C 1
ATOM 610 O O . ALA A 1 83 ? 9.954 -3.059 -3.474 1.00 89.75 83 ALA A O 1
ATOM 611 N N . ALA A 1 84 ? 7.962 -3.091 -4.497 1.00 89.50 84 ALA A N 1
ATOM 612 C CA . ALA A 1 84 ? 7.245 -3.751 -3.407 1.00 89.50 84 ALA A CA 1
ATOM 613 C C . ALA A 1 84 ? 7.695 -5.209 -3.243 1.00 89.50 84 ALA A C 1
ATOM 615 O O . ALA A 1 84 ? 8.058 -5.595 -2.133 1.00 89.50 84 ALA A O 1
ATOM 616 N N . LEU A 1 85 ? 7.794 -5.954 -4.346 1.00 90.19 85 LEU A N 1
ATOM 617 C CA . LEU A 1 85 ? 8.300 -7.325 -4.366 1.00 90.19 85 LEU A CA 1
ATOM 618 C C . LEU A 1 85 ? 9.719 -7.408 -3.785 1.00 90.19 85 LEU A C 1
ATOM 620 O O . LEU A 1 85 ? 9.972 -8.193 -2.873 1.00 90.19 85 LEU A O 1
ATOM 624 N N . VAL A 1 86 ? 10.632 -6.541 -4.239 1.00 89.19 86 VAL A N 1
ATOM 625 C CA . VAL A 1 86 ? 12.010 -6.488 -3.717 1.00 89.19 86 VAL A CA 1
ATOM 626 C C . VAL A 1 86 ? 12.025 -6.168 -2.222 1.00 89.19 86 VAL A C 1
ATOM 628 O O . VAL A 1 86 ? 12.733 -6.820 -1.458 1.00 89.19 86 VAL A O 1
ATOM 631 N N . ARG A 1 87 ? 11.238 -5.184 -1.767 1.00 87.62 87 ARG A N 1
ATOM 632 C CA . ARG A 1 87 ? 11.170 -4.833 -0.338 1.00 87.62 87 ARG A CA 1
ATOM 633 C C . ARG A 1 87 ? 10.610 -5.963 0.506 1.00 87.62 87 ARG A C 1
ATOM 635 O O . ARG A 1 87 ? 11.101 -6.165 1.613 1.00 87.62 87 ARG A O 1
ATOM 642 N N . ARG A 1 88 ? 9.618 -6.694 0.007 1.00 87.00 88 ARG A N 1
ATOM 643 C CA . ARG A 1 88 ? 9.122 -7.874 0.700 1.00 87.00 88 ARG A CA 1
ATOM 644 C C . ARG A 1 88 ? 10.222 -8.924 0.815 1.00 87.00 88 ARG A C 1
ATOM 646 O O . ARG A 1 88 ? 10.493 -9.373 1.921 1.00 87.00 88 ARG A O 1
ATOM 653 N N . GLN A 1 89 ? 10.871 -9.267 -0.294 1.00 85.62 89 GLN A N 1
ATOM 654 C CA . GLN A 1 89 ? 11.854 -10.348 -0.315 1.00 85.62 89 GLN A CA 1
ATOM 655 C C . GLN A 1 89 ? 13.096 -10.035 0.528 1.00 85.62 89 GLN A C 1
ATOM 657 O O . GLN A 1 89 ? 13.625 -10.910 1.203 1.00 85.62 89 GLN A O 1
ATOM 662 N N . VAL A 1 90 ? 13.564 -8.786 0.491 1.00 86.12 90 VAL A N 1
ATOM 663 C CA . VAL A 1 90 ? 14.811 -8.379 1.157 1.00 86.12 90 VAL A CA 1
ATOM 664 C C . VAL A 1 90 ? 14.577 -7.917 2.595 1.00 86.12 90 VAL A C 1
ATOM 666 O O . VAL A 1 90 ? 15.428 -8.131 3.451 1.00 86.12 90 VAL A O 1
ATOM 669 N N . LEU A 1 91 ? 13.455 -7.244 2.873 1.00 84.44 91 LEU A N 1
ATOM 670 C CA . LEU A 1 91 ? 13.209 -6.577 4.160 1.00 84.44 91 LEU A CA 1
ATOM 671 C C . LEU A 1 91 ? 12.035 -7.173 4.946 1.00 84.44 91 LEU A C 1
ATOM 673 O O . LEU A 1 91 ? 11.707 -6.642 6.005 1.00 84.44 91 LEU A O 1
ATOM 677 N N . GLY A 1 92 ? 11.341 -8.186 4.416 1.00 80.12 92 GLY A N 1
ATOM 678 C CA . GLY A 1 92 ? 10.121 -8.734 5.021 1.00 80.12 92 GLY A CA 1
ATOM 679 C C . GLY A 1 92 ? 8.963 -7.732 5.093 1.00 80.12 92 GLY A C 1
ATOM 680 O O . GLY A 1 92 ? 8.004 -7.939 5.832 1.00 80.12 92 GLY A O 1
ATOM 681 N N . LYS A 1 93 ? 9.043 -6.605 4.369 1.00 77.75 93 LYS A N 1
ATOM 682 C CA . LYS A 1 93 ? 8.046 -5.532 4.468 1.00 77.75 93 LYS A CA 1
ATOM 683 C C . LYS A 1 93 ? 6.796 -5.864 3.663 1.00 77.75 93 LYS A C 1
ATOM 685 O O . LYS A 1 93 ? 6.848 -5.947 2.436 1.00 77.75 93 LYS A O 1
ATOM 690 N N . LEU A 1 94 ? 5.670 -5.963 4.364 1.00 77.31 94 LEU A N 1
ATOM 691 C CA . LEU A 1 94 ? 4.348 -6.110 3.766 1.00 77.31 94 LEU A CA 1
ATOM 692 C C . LEU A 1 94 ? 3.973 -4.850 2.982 1.00 77.31 94 LEU A C 1
ATOM 694 O O . LEU A 1 94 ? 4.157 -3.728 3.458 1.00 77.31 94 LEU A O 1
ATOM 698 N N . THR A 1 95 ? 3.461 -5.045 1.768 1.00 83.75 95 THR A N 1
ATOM 699 C CA . THR A 1 95 ? 2.924 -3.964 0.941 1.00 83.75 95 THR A CA 1
ATOM 700 C C . THR A 1 95 ? 1.491 -4.300 0.575 1.00 83.75 95 THR A C 1
ATOM 702 O O . THR A 1 95 ? 1.272 -5.234 -0.182 1.00 83.75 95 THR A O 1
ATOM 705 N N . PHE A 1 96 ? 0.550 -3.510 1.080 1.00 80.19 96 PHE A N 1
ATOM 706 C CA . PHE A 1 96 ? -0.879 -3.698 0.854 1.00 80.19 96 PHE A CA 1
ATOM 707 C C . PHE A 1 96 ? -1.342 -3.098 -0.474 1.00 80.19 96 PHE A C 1
ATOM 709 O O . PHE A 1 96 ? -0.797 -2.080 -0.928 1.00 80.19 96 PHE A O 1
ATOM 716 N N . ALA A 1 97 ? -2.384 -3.690 -1.061 1.00 81.31 97 ALA A N 1
ATOM 717 C CA . ALA A 1 97 ? -3.126 -3.055 -2.140 1.00 81.31 97 ALA A CA 1
ATOM 718 C C . ALA A 1 97 ? -3.801 -1.774 -1.626 1.00 81.31 97 ALA A C 1
ATOM 720 O O . ALA A 1 97 ? -4.005 -1.575 -0.424 1.00 81.31 97 ALA A O 1
ATOM 721 N N . ARG A 1 98 ? -4.179 -0.877 -2.543 1.00 76.38 98 ARG A N 1
ATOM 722 C CA . ARG A 1 98 ? -4.831 0.385 -2.156 1.00 76.38 98 ARG A CA 1
ATOM 723 C C . ARG A 1 98 ? -6.129 0.158 -1.371 1.00 76.38 98 ARG A C 1
ATOM 725 O O . ARG A 1 98 ? -6.385 0.911 -0.437 1.00 76.38 98 ARG A O 1
ATOM 732 N N . ALA A 1 99 ? -6.929 -0.836 -1.754 1.00 75.19 99 ALA A N 1
ATOM 733 C CA . ALA A 1 99 ? -8.179 -1.162 -1.072 1.00 75.19 99 ALA A CA 1
ATOM 734 C C . ALA A 1 99 ? -7.925 -1.584 0.386 1.00 75.19 99 ALA A C 1
ATOM 736 O O . ALA A 1 99 ? -8.483 -0.980 1.301 1.00 75.19 99 ALA A O 1
ATOM 737 N N . ASP A 1 100 ? -6.994 -2.511 0.606 1.00 79.31 100 ASP A N 1
ATOM 738 C CA . ASP A 1 100 ? -6.655 -3.007 1.947 1.00 79.31 100 ASP A CA 1
ATOM 739 C C . ASP A 1 100 ? -6.020 -1.915 2.810 1.00 79.31 100 ASP A C 1
ATOM 741 O O . ASP A 1 100 ? -6.327 -1.781 3.993 1.00 79.31 100 ASP A O 1
ATOM 745 N N . ALA A 1 101 ? -5.176 -1.064 2.217 1.00 80.50 101 ALA A N 1
ATOM 746 C CA . ALA A 1 101 ? -4.604 0.082 2.914 1.00 80.50 101 ALA A CA 1
ATOM 747 C C . ALA A 1 101 ? -5.689 1.063 3.397 1.00 80.50 101 ALA A C 1
ATOM 749 O O . ALA A 1 101 ? -5.577 1.608 4.497 1.00 80.50 101 ALA A O 1
ATOM 750 N N . LEU A 1 102 ? -6.745 1.283 2.605 1.00 79.38 102 LEU A N 1
ATOM 751 C CA . LEU A 1 102 ? -7.891 2.101 3.013 1.00 79.38 102 LEU A CA 1
ATOM 752 C C . LEU A 1 102 ? -8.706 1.417 4.118 1.00 79.38 102 LEU A C 1
ATOM 754 O O . LEU A 1 102 ? -9.075 2.086 5.084 1.00 79.38 102 LEU A O 1
ATOM 758 N N . ALA A 1 103 ? -8.927 0.104 4.024 1.00 79.56 103 ALA A N 1
ATOM 759 C CA . ALA A 1 103 ? -9.589 -0.671 5.074 1.00 79.56 103 ALA A CA 1
ATOM 760 C C . ALA A 1 103 ? -8.818 -0.591 6.406 1.00 79.56 103 ALA A C 1
ATOM 762 O O . ALA A 1 103 ? -9.399 -0.290 7.448 1.00 79.56 103 ALA A O 1
ATOM 763 N N . LEU A 1 104 ? -7.491 -0.727 6.368 1.00 80.31 104 LEU A N 1
ATOM 764 C CA . LEU A 1 104 ? -6.597 -0.537 7.516 1.00 80.31 104 LEU A CA 1
ATOM 765 C C . LEU A 1 104 ? -6.699 0.872 8.120 1.00 80.31 104 LEU A C 1
ATOM 767 O O . LEU A 1 104 ? -6.715 1.029 9.344 1.00 80.31 104 LEU A O 1
ATOM 771 N N . MET A 1 105 ? -6.774 1.912 7.283 1.00 77.69 105 MET A N 1
ATOM 772 C CA . MET A 1 105 ? -6.966 3.288 7.756 1.00 77.69 105 MET A CA 1
ATOM 773 C C . MET A 1 105 ? -8.325 3.475 8.436 1.00 77.69 105 MET A C 1
ATOM 775 O O . MET A 1 105 ? -8.387 4.150 9.466 1.00 77.69 105 MET A O 1
ATOM 779 N N . ALA A 1 106 ? -9.384 2.864 7.900 1.00 77.56 106 ALA A N 1
ATOM 780 C CA . ALA A 1 106 ? -10.708 2.880 8.514 1.00 77.56 106 ALA A CA 1
ATOM 781 C C . ALA A 1 106 ? -10.691 2.175 9.880 1.00 77.56 106 ALA A C 1
ATOM 783 O O . ALA A 1 106 ? -11.082 2.781 10.875 1.00 77.56 106 ALA A O 1
ATOM 784 N N . ILE A 1 107 ? -10.115 0.968 9.963 1.00 79.50 107 ILE A N 1
ATOM 785 C CA . ILE A 1 107 ? -9.936 0.222 11.223 1.00 79.50 107 ILE A CA 1
ATOM 786 C C . ILE A 1 107 ? -9.176 1.064 12.260 1.00 79.50 107 ILE A C 1
ATOM 788 O O . ILE A 1 107 ? -9.572 1.136 13.424 1.00 79.50 107 ILE A O 1
ATOM 792 N N . ARG A 1 108 ? -8.104 1.756 11.851 1.00 77.94 108 ARG A N 1
ATOM 793 C CA . ARG A 1 108 ? -7.357 2.664 12.738 1.00 77.94 108 ARG A CA 1
ATOM 794 C C . ARG A 1 108 ? -8.221 3.825 13.242 1.00 77.94 108 ARG A C 1
ATOM 796 O O . ARG A 1 108 ? -8.056 4.244 14.391 1.00 77.94 108 ARG A O 1
ATOM 803 N N . GLY A 1 109 ? -9.086 4.372 12.391 1.00 75.31 109 GLY A N 1
ATOM 804 C CA . GLY A 1 109 ? -10.056 5.398 12.770 1.00 75.31 109 GLY A CA 1
ATOM 805 C C . GLY A 1 109 ? -10.983 4.912 13.882 1.00 75.31 109 GLY A C 1
ATOM 806 O O . GLY A 1 109 ? -11.124 5.594 14.901 1.00 75.31 109 GLY A O 1
ATOM 807 N N . GLU A 1 110 ? -11.499 3.692 13.744 1.00 78.75 110 GLU A N 1
ATOM 808 C CA . GLU A 1 110 ? -12.471 3.162 14.705 1.00 78.75 110 GLU A CA 1
ATOM 809 C C . GLU A 1 110 ? -11.804 2.772 16.011 1.00 78.75 110 GLU A C 1
ATOM 811 O O . GLU A 1 110 ? -12.295 3.132 17.078 1.00 78.75 110 GLU A O 1
ATOM 816 N N . LEU A 1 111 ? -10.598 2.204 15.954 1.00 78.00 111 LEU A N 1
ATOM 817 C CA . LEU A 1 111 ? -9.802 1.958 17.153 1.00 78.00 111 LEU A CA 1
ATOM 818 C C . LEU A 1 111 ? -9.529 3.251 17.942 1.00 78.00 111 LEU A C 1
ATOM 820 O O . LEU A 1 111 ? -9.557 3.254 19.175 1.00 78.00 111 LEU A O 1
ATOM 824 N N . ARG A 1 112 ? -9.309 4.378 17.250 1.00 72.31 112 ARG A N 1
ATOM 825 C CA . ARG A 1 112 ? -9.164 5.684 17.907 1.00 72.31 112 ARG A CA 1
ATOM 826 C C . ARG A 1 112 ? -10.465 6.121 18.577 1.00 72.31 112 ARG A C 1
ATOM 828 O O . ARG A 1 112 ? -10.410 6.607 19.706 1.00 72.31 112 ARG A O 1
ATOM 835 N N . ARG A 1 113 ? -11.612 5.970 17.907 1.00 74.56 113 ARG A N 1
ATOM 836 C CA . ARG A 1 113 ? -12.928 6.301 18.483 1.00 74.56 113 ARG A CA 1
ATOM 837 C C . ARG A 1 113 ? -13.205 5.459 19.726 1.00 74.56 113 ARG A C 1
ATOM 839 O O . ARG A 1 113 ? -13.604 5.998 20.754 1.00 74.56 113 ARG A O 1
ATOM 846 N N . ILE A 1 114 ? -12.881 4.173 19.658 1.00 74.06 114 ILE A N 1
ATOM 847 C CA . ILE A 1 114 ? -12.982 3.244 20.777 1.00 74.06 114 ILE A CA 1
ATOM 848 C C . ILE A 1 114 ? -12.132 3.726 21.954 1.00 74.06 114 ILE A C 1
ATOM 850 O O . ILE A 1 114 ? -12.647 3.863 23.061 1.00 74.06 114 ILE A O 1
ATOM 854 N N . GLY A 1 115 ? -10.867 4.080 21.719 1.00 70.75 115 GLY A N 1
ATOM 855 C CA . GLY A 1 115 ? -10.002 4.632 22.765 1.00 70.75 115 GLY A CA 1
ATOM 856 C C . GLY A 1 115 ? -10.571 5.899 23.422 1.00 70.75 115 GLY A C 1
ATOM 857 O O . GLY A 1 115 ? -10.453 6.073 24.636 1.00 70.75 115 GLY A O 1
ATOM 858 N N . VAL A 1 116 ? -11.237 6.765 22.650 1.00 74.19 116 VAL A N 1
ATOM 859 C CA . VAL A 1 116 ? -11.926 7.950 23.188 1.00 74.19 116 VAL A CA 1
ATOM 860 C C . VAL A 1 116 ? -13.102 7.549 24.081 1.00 74.19 116 VAL A C 1
ATOM 862 O O . VAL A 1 116 ? -13.196 8.067 25.196 1.00 74.19 116 VAL A O 1
ATOM 865 N N . ASN A 1 117 ? -13.947 6.616 23.639 1.00 74.75 117 ASN A N 1
ATOM 866 C CA . ASN A 1 117 ? -15.106 6.145 24.403 1.00 74.75 117 ASN A CA 1
ATOM 867 C C . ASN A 1 117 ? -14.684 5.458 25.712 1.00 74.75 117 ASN A C 1
ATOM 869 O O . ASN A 1 117 ? -15.217 5.786 26.769 1.00 74.75 117 ASN A O 1
ATOM 873 N N . VAL A 1 118 ? -13.663 4.590 25.682 1.00 74.12 118 VAL A N 1
ATOM 874 C CA . VAL A 1 118 ? -13.094 3.974 26.901 1.00 74.12 118 VAL A CA 1
ATOM 875 C C . VAL A 1 118 ? -12.635 5.044 27.885 1.00 74.12 118 VAL A C 1
ATOM 877 O O . VAL A 1 118 ? -12.935 4.973 29.073 1.00 74.12 118 VAL A O 1
ATOM 880 N N . ASN A 1 119 ? -11.936 6.070 27.398 1.00 74.62 119 ASN A N 1
ATOM 881 C CA . ASN A 1 119 ? -11.443 7.149 28.248 1.00 74.62 119 ASN A CA 1
ATOM 882 C C . ASN A 1 119 ? -12.575 8.036 28.804 1.00 74.62 119 ASN A C 1
ATOM 884 O O . ASN A 1 119 ? -12.414 8.689 29.835 1.00 74.62 119 ASN A O 1
ATOM 888 N N . GLN A 1 120 ? -13.721 8.109 28.126 1.00 76.50 120 GLN A N 1
ATOM 889 C CA . GLN A 1 120 ? -14.915 8.769 28.656 1.00 76.50 120 GLN A CA 1
ATOM 890 C C . GLN A 1 120 ? -15.566 7.926 29.755 1.00 76.50 120 GLN A C 1
ATOM 892 O O . GLN A 1 120 ? -15.819 8.469 30.827 1.00 76.50 120 GLN A O 1
ATOM 897 N N . ILE A 1 121 ? -15.735 6.617 29.538 1.00 71.62 121 ILE A N 1
ATOM 898 C CA . ILE A 1 121 ? -16.266 5.685 30.547 1.00 71.62 121 ILE A CA 1
ATOM 899 C C . ILE A 1 121 ? -15.386 5.696 31.799 1.00 71.62 121 ILE A C 1
ATOM 901 O O . ILE A 1 121 ? -15.893 5.880 32.897 1.00 71.62 121 ILE A O 1
ATOM 905 N N . ALA A 1 122 ? -14.063 5.598 31.649 1.00 71.50 122 ALA A N 1
ATOM 906 C CA . ALA A 1 122 ? -13.137 5.640 32.780 1.00 71.50 122 AL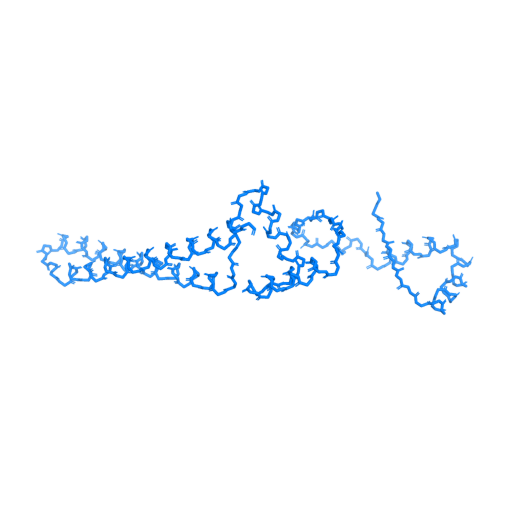A A CA 1
ATOM 907 C C . ALA A 1 122 ? -13.262 6.943 33.591 1.00 71.50 122 ALA A C 1
ATOM 909 O O . ALA A 1 122 ? -13.232 6.920 34.821 1.00 71.50 122 ALA A O 1
ATOM 910 N N . ARG A 1 123 ? -13.441 8.087 32.917 1.00 74.19 123 ARG A N 1
ATOM 911 C CA . ARG A 1 123 ? -13.671 9.374 33.591 1.00 74.19 123 ARG A CA 1
ATOM 912 C C . ARG A 1 123 ? -15.021 9.416 34.301 1.00 74.19 123 ARG A C 1
ATOM 914 O O . ARG A 1 123 ? -15.053 9.810 35.460 1.00 74.19 123 ARG A O 1
ATOM 921 N N . ALA A 1 124 ? -16.089 8.970 33.645 1.00 77.31 124 ALA A N 1
ATOM 922 C CA . ALA A 1 124 ? -17.425 8.901 34.232 1.00 77.31 124 ALA A CA 1
ATOM 923 C C . ALA A 1 124 ? -17.458 7.977 35.457 1.00 77.31 124 ALA A C 1
ATOM 925 O O . ALA A 1 124 ? -17.976 8.370 36.493 1.00 77.31 124 ALA A O 1
ATOM 926 N N . MET A 1 125 ? -16.818 6.807 35.379 1.00 70.62 125 MET A N 1
ATOM 927 C CA . MET A 1 125 ? -16.656 5.884 36.504 1.00 70.62 125 MET A CA 1
ATOM 928 C C . MET A 1 125 ? -15.889 6.513 37.661 1.00 70.62 125 MET A C 1
ATOM 930 O O . MET A 1 125 ? -16.343 6.427 38.795 1.00 70.62 125 MET A O 1
ATOM 934 N N . ASN A 1 126 ? -14.762 7.179 37.400 1.00 72.94 126 ASN A N 1
ATOM 935 C CA . ASN A 1 126 ? -14.011 7.852 38.460 1.00 72.94 126 ASN A CA 1
ATOM 936 C C . ASN A 1 126 ? -14.860 8.928 39.155 1.00 72.94 126 ASN A C 1
ATOM 938 O O . ASN A 1 126 ? -14.862 9.003 40.382 1.00 72.94 126 ASN A O 1
ATOM 942 N N . THR A 1 127 ? -15.623 9.717 38.394 1.00 75.56 127 THR A N 1
ATOM 943 C CA . THR A 1 127 ? -16.564 10.703 38.947 1.00 75.56 127 THR A CA 1
ATOM 944 C C . THR A 1 127 ? -17.708 10.038 39.719 1.00 75.56 127 THR A C 1
ATOM 946 O O . THR A 1 127 ? -18.023 10.456 40.826 1.00 75.56 127 THR A O 1
ATOM 949 N N . ALA A 1 128 ? -18.302 8.972 39.190 1.00 71.56 128 ALA A N 1
ATOM 950 C CA . ALA A 1 128 ? -19.422 8.274 39.816 1.00 71.56 128 ALA A CA 1
ATOM 951 C C . ALA A 1 128 ? -19.020 7.509 41.088 1.00 71.56 128 ALA A C 1
ATOM 953 O O . ALA A 1 128 ? -19.806 7.459 42.030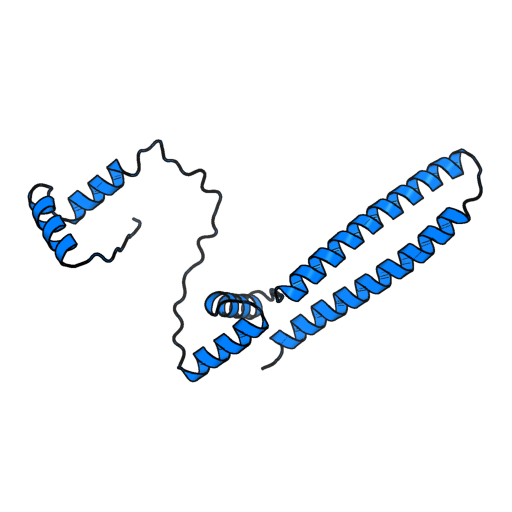 1.00 71.56 128 ALA A O 1
ATOM 954 N N . VAL A 1 129 ? -17.800 6.964 41.152 1.00 68.94 129 VAL A N 1
ATOM 955 C CA . VAL A 1 129 ? -17.214 6.375 42.370 1.00 68.94 129 VAL A CA 1
ATOM 956 C C . VAL A 1 129 ? -17.001 7.447 43.437 1.00 68.94 129 VAL A C 1
ATOM 958 O O . VAL A 1 129 ? -17.336 7.221 44.597 1.00 68.94 129 VAL A O 1
ATOM 961 N N . LEU A 1 130 ? -16.509 8.629 43.049 1.00 65.38 130 LEU A N 1
ATOM 962 C CA . LEU A 1 130 ? -16.427 9.800 43.933 1.00 65.38 130 LEU A CA 1
ATOM 963 C C . LEU A 1 130 ? -17.807 10.223 44.471 1.00 65.38 130 LEU A C 1
ATOM 965 O O . LEU A 1 130 ? -17.902 10.706 45.595 1.00 65.38 130 LEU A O 1
ATOM 969 N N . GLU A 1 131 ? -18.867 10.021 43.689 1.00 73.88 131 GLU A N 1
ATOM 970 C CA . GLU A 1 131 ? -20.243 10.414 44.017 1.00 73.88 131 GLU A CA 1
ATOM 971 C C . GLU A 1 131 ? -21.125 9.268 44.563 1.00 73.88 131 GLU A C 1
ATOM 973 O O . GLU A 1 131 ? -22.296 9.497 44.862 1.00 73.88 131 GLU A O 1
ATOM 978 N N . GLY A 1 132 ? -20.595 8.045 44.697 1.00 68.00 132 GLY A N 1
ATOM 979 C CA . GLY A 1 132 ? -21.296 6.880 45.256 1.00 68.00 132 GLY A CA 1
ATOM 980 C C . GLY A 1 132 ? -22.469 6.320 44.428 1.00 68.00 132 GLY A C 1
ATOM 981 O O . GLY A 1 132 ? -23.422 5.813 45.020 1.00 68.00 132 GLY A O 1
ATOM 982 N N . ARG A 1 133 ? -22.447 6.412 43.087 1.00 71.50 133 ARG A N 1
ATOM 983 C CA . ARG A 1 133 ? -23.564 5.994 42.197 1.00 71.50 133 ARG A CA 1
ATOM 984 C C . ARG A 1 133 ? -23.352 4.620 41.523 1.00 71.50 133 ARG A C 1
ATOM 986 O O . ARG A 1 133 ? -22.222 4.160 41.391 1.00 71.50 133 ARG A O 1
ATOM 993 N N . VAL A 1 134 ? -24.442 3.987 41.060 1.00 61.31 134 VAL A N 1
ATOM 994 C CA . VAL A 1 134 ? -24.456 2.712 40.294 1.00 61.31 134 VAL A CA 1
ATOM 995 C C . VAL A 1 134 ? -24.421 2.991 38.777 1.00 61.31 134 VAL A C 1
ATOM 997 O O . VAL A 1 134 ? -25.085 3.922 38.329 1.00 61.31 134 VAL A O 1
ATOM 1000 N N . LEU A 1 135 ? -23.654 2.204 38.003 1.00 66.44 135 LEU A N 1
ATOM 1001 C CA . LEU A 1 135 ? -23.240 2.483 36.608 1.00 66.44 135 LEU A CA 1
ATOM 1002 C C . LEU A 1 135 ? -23.746 1.458 35.559 1.00 66.44 135 LEU A C 1
ATOM 1004 O O . LEU A 1 135 ? -22.986 0.962 34.722 1.00 66.44 135 LEU A O 1
ATOM 1008 N N . ASP A 1 136 ? -25.024 1.079 35.600 1.00 68.50 136 ASP A N 1
ATOM 1009 C CA . ASP A 1 136 ? -25.551 0.033 34.703 1.00 68.50 136 ASP A CA 1
ATOM 1010 C C . ASP A 1 136 ? -25.504 0.425 33.210 1.00 68.50 136 ASP A C 1
ATOM 1012 O O . ASP A 1 136 ? -25.258 -0.419 32.344 1.00 68.50 136 ASP A O 1
ATOM 1016 N N . ALA A 1 137 ? -25.680 1.712 32.888 1.00 68.12 137 ALA A N 1
ATOM 1017 C CA . ALA A 1 137 ? -25.627 2.208 31.510 1.00 68.12 137 ALA A CA 1
ATOM 1018 C C . ALA A 1 137 ? -24.195 2.198 30.942 1.00 68.12 137 ALA A C 1
ATOM 1020 O O . ALA A 1 137 ? -23.980 1.891 29.766 1.00 68.12 137 ALA A O 1
ATOM 1021 N N . GLU A 1 138 ? -23.200 2.492 31.777 1.00 68.44 138 GLU A N 1
ATOM 1022 C CA . GLU A 1 138 ? -21.790 2.487 31.397 1.00 68.44 138 GLU A CA 1
ATOM 1023 C C . GLU A 1 138 ? -21.258 1.061 31.186 1.00 68.44 138 GLU A C 1
ATOM 1025 O O . GLU A 1 138 ? -20.431 0.841 30.296 1.00 68.44 138 GLU A O 1
ATOM 1030 N N . LEU A 1 139 ? -21.770 0.082 31.941 1.00 70.06 139 LEU A N 1
ATOM 1031 C CA . LEU A 1 139 ? -21.462 -1.339 31.744 1.00 70.06 139 LEU A CA 1
ATOM 1032 C C . LEU A 1 139 ? -22.011 -1.871 30.410 1.00 70.06 139 LEU A C 1
ATOM 1034 O O . LEU A 1 139 ? -21.299 -2.586 29.702 1.00 70.06 139 LEU A O 1
ATOM 1038 N N . ALA A 1 140 ? -23.226 -1.473 30.018 1.00 71.31 140 ALA A N 1
ATOM 1039 C CA . ALA A 1 140 ? -23.789 -1.819 28.710 1.00 71.31 140 ALA A CA 1
ATOM 1040 C C . ALA A 1 140 ? -22.983 -1.199 27.550 1.00 71.31 140 ALA A C 1
ATOM 1042 O O . ALA A 1 140 ? -22.661 -1.882 26.576 1.00 71.31 140 ALA A O 1
ATOM 1043 N N . GLY A 1 141 ? -22.566 0.066 27.688 1.00 70.62 141 GLY A N 1
ATOM 1044 C CA . GLY A 1 141 ? -21.701 0.728 26.703 1.00 70.62 141 GLY A CA 1
ATOM 1045 C C . GLY A 1 141 ? -20.339 0.043 26.524 1.00 70.62 141 GLY A C 1
ATOM 1046 O O . GLY A 1 141 ? -19.796 0.012 25.417 1.00 70.62 141 GLY A O 1
ATOM 1047 N N . LEU A 1 142 ? -19.793 -0.559 27.586 1.00 72.19 142 LEU A N 1
ATOM 1048 C CA . LEU A 1 142 ? -18.543 -1.320 27.527 1.00 72.19 142 LEU A CA 1
ATOM 1049 C C . LEU A 1 142 ? -18.695 -2.654 26.771 1.00 72.19 142 LEU A C 1
ATOM 1051 O O . LEU A 1 142 ? -17.778 -3.062 26.052 1.00 72.19 142 LEU A O 1
ATOM 1055 N N . GLU A 1 143 ? -19.835 -3.334 26.903 1.00 71.19 143 GLU A N 1
ATOM 1056 C CA . GLU A 1 143 ? -20.112 -4.586 26.185 1.00 71.19 143 GLU A CA 1
ATOM 1057 C C . GLU A 1 143 ? -20.204 -4.384 24.668 1.00 71.19 143 GLU A C 1
ATOM 1059 O O . GLU A 1 143 ? -19.607 -5.154 23.901 1.00 71.19 143 GLU A O 1
ATOM 1064 N N . ASP A 1 144 ? -20.902 -3.336 24.229 1.00 77.25 144 ASP A N 1
ATOM 1065 C CA . ASP A 1 144 ? -21.039 -3.012 22.807 1.00 77.25 144 ASP A CA 1
ATOM 1066 C C . ASP A 1 144 ? -19.699 -2.619 22.191 1.00 77.25 144 ASP A C 1
ATOM 1068 O O . ASP A 1 144 ? -19.322 -3.123 21.128 1.00 77.25 144 ASP A O 1
ATOM 1072 N N . LEU A 1 145 ? -18.903 -1.850 22.927 1.00 71.88 145 LEU A N 1
ATOM 1073 C CA . LEU A 1 145 ? -17.534 -1.541 22.545 1.00 71.88 145 LEU A CA 1
ATOM 1074 C C . LEU A 1 145 ? -16.673 -2.807 22.380 1.00 71.88 145 LEU A C 1
ATOM 1076 O O . LEU A 1 145 ? -15.902 -2.940 21.424 1.00 71.88 145 LEU A O 1
ATOM 1080 N N . ARG A 1 146 ? -16.814 -3.775 23.297 1.00 72.00 146 ARG A N 1
ATOM 1081 C CA . ARG A 1 146 ? -16.102 -5.063 23.237 1.00 72.00 146 ARG A CA 1
ATOM 1082 C C . ARG A 1 146 ? -16.473 -5.853 21.979 1.00 72.00 146 ARG A C 1
ATOM 1084 O O . ARG A 1 146 ? -15.647 -6.613 21.466 1.00 72.00 146 ARG A O 1
ATOM 1091 N N . ARG A 1 147 ? -17.711 -5.715 21.501 1.00 78.62 147 ARG A N 1
ATOM 1092 C CA . ARG A 1 147 ? -18.212 -6.357 20.279 1.00 78.62 147 ARG A CA 1
ATOM 1093 C C . ARG A 1 147 ? -17.623 -5.708 19.027 1.00 78.62 147 ARG A C 1
ATOM 1095 O O . ARG A 1 147 ? -17.115 -6.432 18.174 1.00 78.62 147 ARG A O 1
ATOM 1102 N N . GLU A 1 148 ? -17.629 -4.379 18.962 1.00 78.38 148 GLU A N 1
ATOM 1103 C CA . GLU A 1 148 ? -17.063 -3.606 17.846 1.00 78.38 148 GLU A CA 1
ATOM 1104 C C . GLU A 1 148 ? -15.552 -3.861 17.697 1.00 78.38 148 GLU A C 1
ATOM 1106 O O . GLU A 1 148 ? -15.073 -4.159 16.602 1.00 78.38 148 GLU A O 1
ATOM 1111 N N . LEU A 1 149 ? -14.809 -3.892 18.814 1.00 72.94 149 LEU A N 1
ATOM 1112 C CA . LEU A 1 149 ? -13.383 -4.244 18.816 1.00 72.94 149 LEU A CA 1
ATOM 1113 C C . LEU A 1 149 ? -13.111 -5.613 18.193 1.00 72.94 149 LEU A C 1
ATOM 1115 O O . LEU A 1 149 ? -12.206 -5.744 17.370 1.00 72.94 149 LEU A O 1
ATOM 1119 N N . ARG A 1 150 ? -13.883 -6.640 18.569 1.00 73.31 150 ARG A N 1
ATOM 1120 C CA . ARG A 1 150 ? -13.709 -7.988 18.008 1.00 73.31 150 ARG A CA 1
ATOM 1121 C C . ARG A 1 150 ? -13.908 -8.004 16.497 1.00 73.31 150 ARG A C 1
ATOM 1123 O O . ARG A 1 150 ? -13.098 -8.612 15.807 1.00 73.31 150 ARG A O 1
ATOM 1130 N N . ALA A 1 151 ? -14.939 -7.327 15.994 1.00 78.69 151 ALA A N 1
ATOM 1131 C CA . ALA A 1 151 ? -15.200 -7.257 14.558 1.00 78.69 151 ALA A CA 1
ATOM 1132 C C . ALA A 1 151 ? -14.030 -6.605 13.802 1.00 78.69 151 ALA A C 1
ATOM 1134 O O . ALA A 1 151 ? -13.588 -7.122 12.776 1.00 78.69 151 ALA A O 1
ATOM 1135 N N . HIS A 1 152 ? -13.460 -5.527 14.347 1.00 78.19 152 HIS A N 1
ATOM 1136 C CA . HIS A 1 152 ? -12.290 -4.884 13.752 1.00 78.19 152 HIS A CA 1
ATOM 1137 C C . HIS A 1 152 ? -11.025 -5.747 13.797 1.00 78.19 152 HIS A C 1
ATOM 1139 O O . HIS A 1 152 ? -10.265 -5.730 12.832 1.00 78.19 152 HIS A O 1
ATOM 1145 N N . PHE A 1 153 ? -10.792 -6.513 14.869 1.00 73.44 153 PHE A N 1
ATOM 1146 C CA . PHE A 1 153 ? -9.653 -7.438 14.933 1.00 73.44 153 PHE A CA 1
ATOM 1147 C C . PHE A 1 153 ? -9.760 -8.578 13.916 1.00 73.44 153 PHE A C 1
ATOM 1149 O O . PHE A 1 153 ? -8.744 -8.943 13.331 1.00 73.44 153 PHE A O 1
ATOM 1156 N N . VAL A 1 154 ? -10.967 -9.099 13.672 1.00 76.25 154 VAL A N 1
ATOM 1157 C CA . VAL A 1 154 ? -11.201 -10.112 12.627 1.00 76.25 154 VAL A CA 1
ATOM 1158 C C . VAL A 1 154 ? -10.906 -9.530 11.245 1.00 76.25 154 VAL A C 1
ATOM 1160 O O . VAL A 1 154 ? -10.067 -10.071 10.534 1.00 76.25 154 VAL A O 1
ATOM 1163 N N . ALA A 1 155 ? -11.488 -8.372 10.914 1.00 77.94 155 ALA A N 1
ATOM 1164 C CA . ALA A 1 155 ? -11.247 -7.708 9.629 1.00 77.94 155 ALA A CA 1
ATOM 1165 C C . ALA A 1 155 ? -9.763 -7.352 9.414 1.00 77.94 155 ALA A C 1
ATOM 1167 O O . ALA A 1 155 ? -9.247 -7.405 8.299 1.00 77.94 155 ALA A O 1
ATOM 1168 N N . LEU A 1 156 ? -9.059 -6.990 10.492 1.00 79.12 156 LEU A N 1
ATOM 1169 C CA . LEU A 1 156 ? -7.622 -6.757 10.454 1.00 79.12 156 LEU A CA 1
ATOM 1170 C C . LEU A 1 156 ? -6.863 -8.049 10.126 1.00 79.12 156 LEU A C 1
ATOM 1172 O O . LEU A 1 156 ? -6.007 -8.031 9.247 1.00 79.12 156 LEU A O 1
ATOM 1176 N N . GLY A 1 157 ? -7.186 -9.151 10.810 1.00 75.06 157 GLY A N 1
ATOM 1177 C CA . GLY A 1 157 ? -6.602 -10.470 10.559 1.00 75.06 157 GLY A CA 1
ATOM 1178 C C . GLY A 1 157 ? -6.759 -10.902 9.103 1.00 75.06 157 GLY A C 1
ATOM 1179 O O . GLY A 1 157 ? -5.759 -11.197 8.457 1.00 75.06 157 GLY A O 1
ATOM 1180 N N . GLU A 1 158 ? -7.973 -10.805 8.560 1.00 79.81 158 GLU A N 1
ATOM 1181 C CA . GLU A 1 158 ? -8.279 -11.149 7.163 1.00 79.81 158 GLU A CA 1
ATOM 1182 C C . GLU A 1 158 ? -7.457 -10.318 6.162 1.00 79.81 158 GLU A C 1
ATOM 1184 O O . GLU A 1 158 ? -6.919 -10.855 5.194 1.00 79.81 158 GLU A O 1
ATOM 1189 N N . ALA A 1 159 ? -7.289 -9.013 6.411 1.00 80.06 159 ALA A N 1
ATOM 1190 C CA . ALA A 1 159 ? -6.472 -8.151 5.555 1.00 80.06 159 ALA A CA 1
ATOM 1191 C C . ALA A 1 159 ? -4.974 -8.514 5.606 1.00 80.06 159 ALA A C 1
ATOM 1193 O O . ALA A 1 159 ? -4.277 -8.441 4.590 1.00 80.06 159 ALA A O 1
ATOM 1194 N N . PHE A 1 160 ? -4.457 -8.896 6.780 1.00 79.69 160 PHE A N 1
ATOM 1195 C CA . PHE A 1 160 ? -3.070 -9.343 6.924 1.00 79.69 160 PHE A CA 1
ATOM 1196 C C . PHE A 1 160 ? -2.840 -10.715 6.290 1.00 79.69 160 PHE A C 1
ATOM 1198 O O . PHE A 1 160 ? -1.850 -10.863 5.573 1.00 79.69 160 PHE A O 1
ATOM 1205 N N . GLU A 1 161 ? -3.730 -11.680 6.522 1.00 79.94 161 GLU A N 1
ATOM 1206 C CA . GLU A 1 161 ? -3.672 -13.023 5.932 1.00 79.94 161 GLU A CA 1
ATOM 1207 C C . GLU A 1 161 ? -3.758 -12.952 4.409 1.00 79.94 161 GLU A C 1
ATOM 1209 O O . GLU A 1 161 ? -2.839 -13.413 3.738 1.00 79.94 161 GLU A O 1
ATOM 1214 N N . GLY A 1 162 ? -4.749 -12.246 3.855 1.00 81.12 162 GLY A N 1
ATOM 1215 C CA . GLY A 1 162 ? -4.885 -12.090 2.404 1.00 81.12 162 GLY A CA 1
ATOM 1216 C C . GLY A 1 162 ? -3.656 -11.450 1.754 1.00 81.12 162 GLY A C 1
ATOM 1217 O O . GLY A 1 162 ? -3.197 -11.891 0.701 1.00 81.12 162 GLY A O 1
ATOM 1218 N N . ASN A 1 163 ? -3.056 -10.449 2.406 1.00 84.12 163 ASN A N 1
ATOM 1219 C CA . ASN A 1 163 ? -1.821 -9.850 1.913 1.00 84.12 163 ASN A CA 1
ATOM 1220 C C . ASN A 1 163 ? -0.618 -10.805 2.043 1.00 84.12 163 ASN A C 1
ATOM 1222 O O . ASN A 1 163 ? 0.219 -10.859 1.143 1.00 84.12 163 ASN A O 1
ATOM 1226 N N . LEU A 1 164 ? -0.492 -11.542 3.150 1.00 82.38 164 LEU A N 1
ATOM 1227 C CA . LEU A 1 164 ? 0.573 -12.534 3.326 1.00 82.38 164 LEU A CA 1
ATOM 1228 C C . LEU A 1 164 ? 0.481 -13.638 2.268 1.00 82.38 164 LEU A C 1
ATOM 1230 O O . LEU A 1 164 ? 1.499 -13.924 1.632 1.00 82.38 164 LEU A O 1
ATOM 1234 N N . ASP A 1 165 ? -0.719 -14.169 2.040 1.00 84.31 165 ASP A N 1
ATOM 1235 C CA . ASP A 1 165 ? -1.020 -15.221 1.069 1.00 84.31 165 ASP A CA 1
ATOM 1236 C C . ASP A 1 165 ? -0.756 -14.765 -0.363 1.00 84.31 165 ASP A C 1
ATOM 1238 O O . ASP A 1 165 ? -0.039 -15.447 -1.099 1.00 84.31 165 ASP A O 1
ATOM 1242 N N . TYR A 1 166 ? -1.252 -13.578 -0.740 1.00 83.56 166 TYR A N 1
ATOM 1243 C CA . TYR A 1 166 ? -1.031 -13.003 -2.070 1.00 83.56 166 TYR A CA 1
ATOM 1244 C C . TYR A 1 166 ? 0.454 -12.969 -2.415 1.00 83.56 166 TYR A C 1
ATOM 1246 O O . TYR A 1 166 ? 0.866 -13.381 -3.497 1.00 83.56 166 TYR A O 1
ATOM 1254 N N . TRP A 1 167 ? 1.284 -12.514 -1.479 1.00 83.62 167 TRP A N 1
ATOM 1255 C CA . TRP A 1 167 ? 2.702 -12.474 -1.751 1.00 83.62 167 TRP A CA 1
ATOM 1256 C C . TRP A 1 167 ? 3.375 -13.856 -1.593 1.00 83.62 167 TRP A C 1
ATOM 1258 O O . TRP A 1 167 ? 4.443 -14.078 -2.161 1.00 83.62 167 TRP A O 1
ATOM 1268 N N . ALA A 1 168 ? 2.841 -14.777 -0.785 1.00 79.06 168 ALA A N 1
ATOM 1269 C CA . ALA A 1 168 ? 3.412 -16.114 -0.567 1.00 79.06 168 ALA A CA 1
ATOM 1270 C C . ALA A 1 168 ? 3.225 -17.064 -1.758 1.00 79.06 168 ALA A C 1
ATOM 1272 O O . ALA A 1 168 ? 3.934 -18.069 -1.829 1.00 79.06 168 ALA A O 1
ATOM 1273 N N . ALA A 1 169 ? 2.326 -16.733 -2.686 1.00 68.25 169 ALA A N 1
ATOM 1274 C CA . ALA A 1 169 ? 2.138 -17.479 -3.919 1.00 68.25 169 ALA A CA 1
ATOM 1275 C C . ALA A 1 169 ? 3.433 -17.496 -4.777 1.00 68.25 169 ALA A C 1
ATOM 1277 O O . ALA A 1 169 ? 4.025 -16.432 -4.989 1.00 68.25 169 ALA A O 1
ATOM 1278 N N . PRO A 1 170 ? 3.901 -18.683 -5.220 1.00 51.88 170 PRO A N 1
ATOM 1279 C CA . PRO A 1 170 ? 5.090 -18.841 -6.061 1.00 51.88 170 PRO A CA 1
ATOM 1280 C C . PRO A 1 170 ? 4.897 -18.365 -7.507 1.00 51.88 170 PRO A C 1
ATOM 1282 O O . PRO A 1 170 ? 3.764 -18.457 -8.033 1.00 51.88 170 PRO A O 1
#

Secondary structure (DSSP, 8-state):
---------HHHHHHHHHHHHTTTSHHHHHHHHHHHHS-TT----------PPP------HHHHHHHHHHHHHTT--HHHHHHHHHHHHHH------HHHHHHHHHHHHHHHHHHHHHHHHHHHHHHHHHTT---HHHHHHHHHHHHHHHHHHHHHHHHHHHHHHHHH--

Sequence (170 aa):
MARFSVRIPDELAARFDAAAGGAGGRSALVRRLIRDAAPESAKAESGPQPAGLRAMVRLTAAEAERVDIEAAVMGMRRATWIAALVRRQVLGKLTFARADALALMAIRGELRRIGVNVNQIARAMNTAVLEGRVLDAELAGLEDLRRELRAHFVALGEAFEGNLDYWAAP